Protein AF-A0A3D8I9Q2-F1 (afdb_monomer_lite)

Radius of gyration: 14.09 Å; chains: 1; bounding box: 43×16×36 Å

Foldseek 3Di:
DPQQAAPPPRHTPPDQQQFEADLVRDGHSRHGNQQHHNNDGPPPQDPVNVCVVVVVPVVD

Sequence (60 aa):
MQNTICQSCGMPLTSKEQMGLEKDGSASVDYCKYCYERGEFIHKVSMQEYIEMCSLYGAQ

pLDDT: mean 82.98, std 12.6, range [44.47, 95.12]

Secondary structure (DSSP, 8-state):
----B-TTT--B--SGGGEEE-TTSPEEEEEETTTEETTEES----HHHHHHHHHTTTT-

InterPro domains:
  IPR025868 Putative zinc ribbon domain [PF12674] (5-55)

Organism: NCBI:txid60246

Structure (mmCIF, N/CA/C/O backbone):
data_AF-A0A3D8I9Q2-F1
#
_entry.id   AF-A0A3D8I9Q2-F1
#
loop_
_atom_site.group_PDB
_atom_site.id
_atom_site.type_symbol
_atom_site.label_atom_id
_atom_site.label_alt_id
_atom_site.label_comp_id
_atom_site.label_asym_id
_atom_site.label_entity_id
_atom_site.label_seq_id
_atom_site.pdbx_PDB_ins_code
_atom_site.Cartn_x
_atom_site.Cartn_y
_atom_site.Cartn_z
_atom_site.occupancy
_atom_site.B_iso_or_equiv
_atom_site.auth_seq_id
_atom_site.auth_comp_id
_atom_site.auth_asym_id
_atom_site.auth_atom_id
_atom_site.pdbx_PDB_model_num
ATOM 1 N N . MET A 1 1 ? 4.249 -11.750 17.311 1.00 44.47 1 MET A N 1
ATOM 2 C CA . MET A 1 1 ? 4.006 -10.382 16.809 1.00 44.47 1 MET A CA 1
ATOM 3 C C . MET A 1 1 ? 3.693 -10.513 15.334 1.00 44.47 1 MET A C 1
ATOM 5 O O . MET A 1 1 ? 4.556 -10.972 14.597 1.00 44.47 1 MET A O 1
ATOM 9 N N . GLN A 1 2 ? 2.454 -10.254 14.925 1.00 55.09 2 GLN A N 1
ATOM 10 C CA . GLN A 1 2 ? 2.102 -10.268 13.508 1.00 55.09 2 GLN A CA 1
ATOM 11 C C . GLN A 1 2 ? 2.583 -8.930 12.934 1.00 55.09 2 GLN A C 1
ATOM 13 O O . GLN A 1 2 ? 1.945 -7.905 13.144 1.00 55.09 2 GLN A O 1
ATOM 18 N N . ASN A 1 3 ? 3.781 -8.918 12.345 1.00 61.34 3 ASN A N 1
ATOM 19 C CA . ASN A 1 3 ? 4.309 -7.733 11.673 1.00 61.34 3 ASN A CA 1
ATOM 20 C C . ASN A 1 3 ? 3.598 -7.602 10.332 1.00 61.34 3 ASN A C 1
ATOM 22 O O . ASN A 1 3 ? 3.984 -8.238 9.352 1.00 61.34 3 ASN A O 1
ATOM 26 N N . THR A 1 4 ? 2.544 -6.800 10.305 1.00 82.88 4 THR A N 1
ATOM 27 C CA . THR A 1 4 ? 1.896 -6.420 9.058 1.00 82.88 4 THR A CA 1
ATOM 28 C C . THR A 1 4 ? 2.835 -5.476 8.310 1.00 82.88 4 THR A C 1
ATOM 30 O O . THR A 1 4 ? 3.246 -4.449 8.850 1.00 82.88 4 THR A O 1
ATOM 33 N N . ILE A 1 5 ? 3.233 -5.846 7.095 1.00 92.50 5 ILE A N 1
ATOM 34 C CA . ILE A 1 5 ? 4.121 -5.052 6.238 1.00 92.50 5 ILE A CA 1
ATOM 35 C C . ILE A 1 5 ? 3.394 -4.704 4.946 1.00 92.50 5 ILE A C 1
ATOM 37 O O . ILE A 1 5 ? 2.642 -5.522 4.416 1.00 92.50 5 ILE A O 1
ATOM 41 N N . CYS A 1 6 ? 3.648 -3.508 4.421 1.00 93.06 6 CYS A N 1
ATOM 42 C CA . CYS A 1 6 ? 3.151 -3.107 3.116 1.00 93.06 6 CYS A CA 1
ATOM 43 C C . CYS A 1 6 ? 3.753 -4.014 2.035 1.00 93.06 6 CYS A C 1
ATOM 45 O O . CYS A 1 6 ? 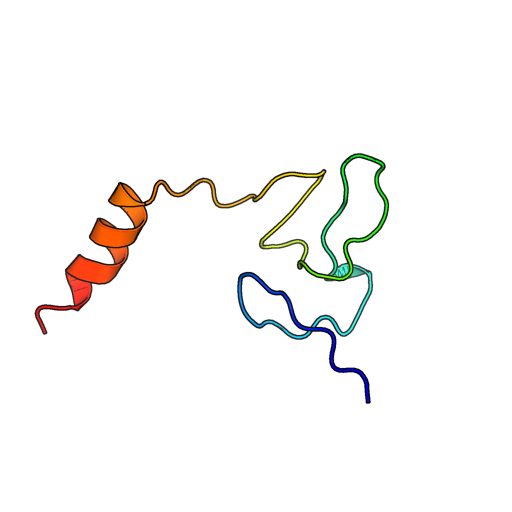4.970 -4.022 1.848 1.00 93.06 6 CYS A O 1
ATOM 47 N N . GLN A 1 7 ? 2.915 -4.725 1.282 1.00 90.56 7 GLN A N 1
ATOM 48 C CA . GLN A 1 7 ? 3.348 -5.637 0.214 1.00 90.56 7 GLN A CA 1
ATOM 49 C C . GLN A 1 7 ? 3.984 -4.910 -0.985 1.00 90.56 7 GLN A C 1
ATOM 51 O O . GLN A 1 7 ? 4.614 -5.546 -1.823 1.00 90.56 7 GLN A O 1
ATOM 56 N N . SER A 1 8 ? 3.838 -3.582 -1.078 1.00 89.19 8 SER A N 1
ATOM 57 C CA . SER A 1 8 ? 4.438 -2.776 -2.150 1.00 89.19 8 SER A CA 1
ATOM 58 C C . SER A 1 8 ? 5.821 -2.223 -1.791 1.00 89.19 8 SER A C 1
ATOM 60 O O . SER A 1 8 ? 6.718 -2.259 -2.626 1.00 89.19 8 SER A O 1
ATOM 62 N N . CYS A 1 9 ? 6.015 -1.721 -0.567 1.00 90.50 9 CYS A N 1
ATOM 63 C CA . CYS A 1 9 ? 7.254 -1.030 -0.177 1.00 90.50 9 CYS A CA 1
ATOM 64 C C . CYS A 1 9 ? 7.973 -1.636 1.035 1.00 90.50 9 CYS A C 1
ATOM 66 O O . CYS A 1 9 ? 8.999 -1.114 1.460 1.00 90.50 9 CYS A O 1
ATOM 68 N N . GLY A 1 10 ? 7.434 -2.700 1.636 1.00 88.81 10 GLY A N 1
ATOM 69 C CA . GLY A 1 10 ? 8.006 -3.355 2.816 1.00 88.81 10 GLY A CA 1
ATOM 70 C C . GLY A 1 10 ? 7.888 -2.557 4.119 1.00 88.81 10 GLY A C 1
ATOM 71 O O . GLY A 1 10 ? 8.371 -3.011 5.155 1.00 88.81 10 GLY A O 1
ATOM 72 N N . MET A 1 11 ? 7.247 -1.382 4.104 1.00 90.88 11 MET A N 1
ATOM 73 C CA . MET A 1 11 ? 7.090 -0.549 5.297 1.00 90.88 11 MET A CA 1
ATOM 74 C C . MET A 1 11 ? 6.215 -1.255 6.352 1.00 90.88 11 MET A C 1
ATOM 76 O O . MET A 1 11 ? 5.121 -1.709 6.011 1.00 90.88 11 MET A O 1
ATOM 80 N N . PRO A 1 12 ? 6.632 -1.310 7.630 1.00 91.62 12 PRO A N 1
ATOM 81 C CA . PRO A 1 12 ? 5.797 -1.824 8.712 1.00 91.62 12 PRO A CA 1
ATOM 82 C C . PRO A 1 12 ? 4.522 -0.988 8.888 1.00 91.62 12 PRO A C 1
ATOM 84 O O . PRO A 1 12 ? 4.585 0.237 8.996 1.00 91.62 12 PRO A O 1
ATOM 87 N N . LEU A 1 13 ? 3.371 -1.652 8.954 1.00 91.69 13 LEU A N 1
ATOM 88 C CA . LEU A 1 13 ? 2.072 -1.049 9.243 1.00 91.69 13 LEU A CA 1
ATOM 89 C C . LEU A 1 13 ? 1.814 -1.134 10.752 1.00 91.69 13 LEU A C 1
ATOM 91 O O . LEU A 1 13 ? 1.207 -2.090 11.235 1.00 91.69 13 LEU A O 1
ATOM 95 N N . THR A 1 14 ? 2.319 -0.158 11.511 1.00 89.06 14 THR A N 1
ATOM 96 C CA . THR A 1 14 ? 2.219 -0.155 12.982 1.00 89.06 14 THR A CA 1
ATOM 97 C C . THR A 1 14 ? 0.977 0.572 13.496 1.00 89.06 14 THR A C 1
ATOM 99 O O . THR A 1 14 ? 0.543 0.308 14.618 1.00 89.06 14 THR A O 1
ATOM 102 N N . SER A 1 15 ? 0.364 1.442 12.686 1.00 88.00 15 SER A N 1
ATOM 103 C CA . SER A 1 15 ? -0.895 2.119 13.008 1.00 88.00 15 SER A CA 1
ATOM 104 C C . SER A 1 15 ? -1.888 2.112 11.841 1.00 88.00 15 SER A C 1
ATOM 106 O O . SER A 1 15 ? -1.514 2.046 10.669 1.00 88.00 15 SER A O 1
ATOM 108 N N . LYS A 1 16 ? -3.185 2.239 12.159 1.00 86.50 16 LYS A N 1
ATOM 109 C CA . LYS A 1 16 ? -4.249 2.366 11.146 1.00 86.50 16 LYS A CA 1
ATOM 110 C C . LYS A 1 16 ? -4.094 3.610 10.266 1.00 86.50 16 LYS A C 1
ATOM 112 O O . LYS A 1 16 ? -4.535 3.606 9.131 1.00 86.50 16 LYS A O 1
ATOM 117 N N . GLU A 1 17 ? -3.443 4.658 10.760 1.00 89.19 17 GLU A N 1
ATOM 118 C CA . GLU A 1 17 ? -3.200 5.897 10.006 1.00 89.19 17 GLU A CA 1
ATOM 119 C C . GLU A 1 17 ? -2.154 5.732 8.897 1.00 89.19 17 GLU A C 1
ATOM 121 O O . GLU A 1 17 ? -2.011 6.606 8.037 1.00 89.19 17 GLU A O 1
ATOM 126 N N . GLN A 1 18 ? -1.380 4.645 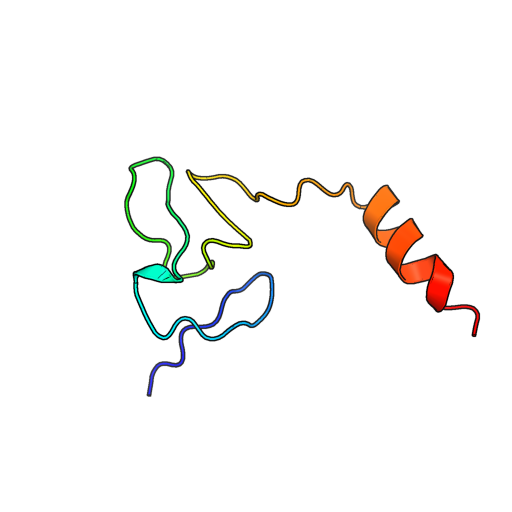8.948 1.00 90.56 18 GLN A N 1
ATOM 127 C CA . GLN A 1 18 ? -0.423 4.273 7.913 1.00 90.56 18 GLN A CA 1
ATOM 128 C C . GLN A 1 18 ? -1.028 3.321 6.886 1.00 90.56 18 GLN A C 1
ATOM 130 O O . GLN A 1 18 ? -0.428 3.147 5.830 1.00 90.56 18 GLN A O 1
ATOM 135 N N . MET A 1 19 ? -2.178 2.711 7.178 1.00 92.94 19 MET A N 1
ATOM 136 C CA . MET A 1 19 ? -2.869 1.789 6.280 1.00 92.94 19 MET A CA 1
ATOM 137 C C . MET A 1 19 ? -3.519 2.553 5.129 1.00 92.94 19 MET A C 1
ATOM 139 O O . MET A 1 19 ? -4.026 3.660 5.310 1.00 92.94 19 MET A O 1
ATOM 143 N N . GLY A 1 20 ? -3.468 1.964 3.937 1.00 93.94 20 GLY A N 1
ATOM 144 C CA . GLY A 1 20 ? -4.172 2.477 2.767 1.00 93.94 20 GLY A CA 1
ATOM 145 C C . GLY A 1 20 ? -5.682 2.372 2.937 1.00 93.94 20 GLY A C 1
ATOM 146 O O . GLY A 1 20 ? -6.169 1.806 3.913 1.00 93.94 20 GLY A O 1
ATOM 147 N N . LEU A 1 21 ? -6.430 2.907 1.976 1.00 95.12 21 LEU A N 1
ATOM 148 C CA . LEU A 1 21 ? -7.888 2.793 1.957 1.00 95.12 21 LEU A CA 1
ATOM 149 C C . LEU A 1 21 ? -8.344 1.938 0.782 1.00 95.12 21 L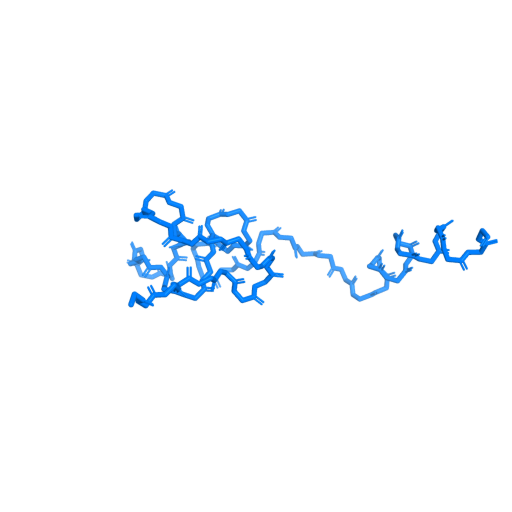EU A C 1
ATOM 151 O O . LEU A 1 21 ? -7.888 2.130 -0.344 1.00 95.12 21 LEU A O 1
ATOM 155 N N . GLU A 1 22 ? -9.283 1.044 1.048 1.00 94.94 22 GLU A N 1
ATOM 156 C CA . GLU A 1 22 ? -10.024 0.305 0.034 1.00 94.94 22 GLU A CA 1
ATOM 157 C C . GLU A 1 22 ? -11.073 1.211 -0.639 1.00 94.94 22 GLU A C 1
ATOM 159 O O . GLU A 1 22 ? -11.331 2.340 -0.203 1.00 94.94 22 GLU A O 1
ATOM 164 N N . LYS A 1 23 ? -11.709 0.736 -1.720 1.00 93.06 23 LYS A N 1
ATOM 165 C CA . LYS A 1 23 ? -12.750 1.513 -2.435 1.00 93.06 23 LYS A CA 1
ATOM 166 C C . LYS A 1 23 ? -13.949 1.879 -1.560 1.00 93.06 23 LYS A C 1
ATOM 168 O O . LYS A 1 23 ? -14.600 2.887 -1.817 1.00 93.06 23 LYS A O 1
ATOM 173 N N . ASP A 1 24 ? -14.250 1.057 -0.563 1.00 92.38 24 ASP A N 1
ATOM 174 C CA . ASP A 1 24 ? -15.348 1.264 0.382 1.00 92.38 24 ASP A CA 1
ATOM 175 C C . ASP A 1 24 ? -14.971 2.189 1.557 1.00 92.38 24 ASP A C 1
ATOM 177 O O . ASP A 1 24 ? -15.819 2.504 2.390 1.00 92.38 24 ASP A O 1
ATOM 181 N N . GLY A 1 25 ? -13.716 2.652 1.617 1.00 89.50 25 GLY A N 1
ATOM 182 C CA . GLY A 1 25 ? -13.194 3.482 2.701 1.00 89.50 25 GLY A CA 1
ATOM 183 C C . GLY A 1 25 ? -12.726 2.698 3.930 1.00 89.50 25 GLY A C 1
ATOM 184 O O . GLY A 1 25 ? -12.357 3.318 4.930 1.00 89.50 25 GLY A O 1
ATOM 185 N N . SER A 1 26 ? -12.717 1.363 3.884 1.00 92.44 26 SER A N 1
ATOM 186 C CA . SER A 1 26 ? -12.086 0.539 4.918 1.00 92.44 26 SER A CA 1
ATOM 187 C C . SER A 1 26 ? -10.554 0.593 4.820 1.00 92.44 26 SER A C 1
ATOM 189 O O . SER A 1 26 ? -9.991 0.953 3.788 1.00 92.44 26 SER A O 1
ATOM 191 N N . ALA A 1 27 ? -9.863 0.287 5.922 1.00 92.12 27 ALA A N 1
ATOM 192 C CA . ALA A 1 27 ? -8.403 0.299 5.963 1.00 92.12 27 ALA A CA 1
ATOM 193 C C . ALA A 1 27 ? -7.824 -0.982 5.347 1.00 92.12 27 ALA A C 1
ATOM 195 O O . ALA A 1 27 ? -8.197 -2.087 5.745 1.00 92.12 27 ALA A O 1
ATOM 196 N N . SER A 1 28 ? -6.870 -0.821 4.436 1.00 92.00 28 SER A N 1
ATOM 197 C CA . SER A 1 28 ? -6.144 -1.915 3.802 1.00 92.00 28 SER A CA 1
ATOM 198 C C . SER A 1 28 ? -5.142 -2.533 4.772 1.00 92.00 28 SER A C 1
ATOM 200 O O . SER A 1 28 ? -4.316 -1.834 5.363 1.00 92.00 28 SER A O 1
ATOM 202 N N . VAL A 1 29 ? -5.190 -3.854 4.930 1.00 90.50 29 VAL A N 1
ATOM 203 C CA . VAL A 1 29 ? -4.248 -4.591 5.789 1.00 90.50 29 VAL A CA 1
ATOM 204 C C . VAL A 1 29 ? -2.934 -4.907 5.081 1.00 90.50 29 VAL A C 1
ATOM 206 O O . VAL A 1 29 ? -1.935 -5.143 5.748 1.00 90.50 29 VAL A O 1
ATOM 209 N N . ASP A 1 30 ? -2.915 -4.864 3.751 1.00 92.00 30 ASP A N 1
ATOM 210 C CA . ASP A 1 30 ? -1.764 -5.286 2.950 1.00 92.00 30 ASP A CA 1
ATOM 211 C C . ASP A 1 30 ? -0.940 -4.109 2.423 1.00 92.00 30 ASP A C 1
ATOM 213 O O . ASP A 1 30 ? 0.226 -4.276 2.057 1.00 92.00 30 ASP A O 1
ATOM 217 N N . TYR A 1 31 ? -1.514 -2.904 2.395 1.00 93.81 31 TYR A N 1
ATO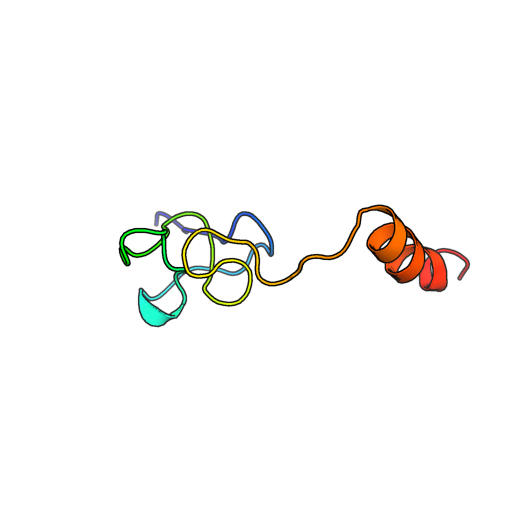M 218 C CA . TYR A 1 31 ? -0.893 -1.740 1.773 1.00 93.81 31 TYR A CA 1
ATOM 219 C C . TYR A 1 31 ? -0.913 -0.512 2.677 1.00 93.81 31 TYR A C 1
ATOM 221 O O . TYR A 1 31 ? -1.850 -0.282 3.438 1.00 93.81 31 TYR A O 1
ATOM 229 N N . CYS A 1 32 ? 0.133 0.310 2.575 1.00 94.06 32 CYS A N 1
ATOM 230 C CA . CYS A 1 32 ? 0.186 1.593 3.262 1.00 94.06 32 CYS A CA 1
ATOM 231 C C . CYS A 1 32 ? -0.471 2.710 2.444 1.00 94.06 32 CYS A C 1
ATOM 233 O O . CYS A 1 32 ? -0.510 2.645 1.214 1.00 94.06 32 CYS A O 1
ATOM 235 N N . LYS A 1 33 ? -0.869 3.793 3.117 1.00 93.25 33 LYS A N 1
ATOM 236 C CA . LYS A 1 33 ? -1.461 4.988 2.494 1.00 93.25 33 LYS A CA 1
ATOM 237 C C . LYS A 1 33 ? -0.558 5.721 1.504 1.00 93.25 33 LYS A C 1
ATOM 239 O O . LYS A 1 33 ? -1.013 6.637 0.841 1.00 93.25 33 LYS A O 1
ATOM 244 N N . TYR A 1 34 ? 0.732 5.394 1.468 1.00 91.50 34 TYR A N 1
ATOM 245 C CA . TYR A 1 34 ? 1.685 5.989 0.530 1.00 91.50 34 TYR A CA 1
ATOM 246 C C . TYR A 1 34 ? 1.779 5.190 -0.771 1.00 91.50 34 TYR A C 1
ATOM 248 O O . TYR A 1 34 ? 2.166 5.730 -1.798 1.00 91.50 34 TYR A O 1
ATOM 256 N N . CYS A 1 35 ? 1.418 3.906 -0.734 1.00 92.19 35 CYS A N 1
ATOM 257 C CA . CYS A 1 35 ? 1.422 3.041 -1.907 1.00 92.19 35 CYS A CA 1
ATOM 258 C C . CYS A 1 35 ? 0.018 2.886 -2.494 1.00 92.19 35 CYS A C 1
ATOM 260 O O . CYS A 1 35 ? -0.109 2.788 -3.713 1.00 92.19 35 CYS A O 1
ATOM 262 N N . TYR A 1 36 ? -1.017 2.880 -1.650 1.00 93.06 36 TYR A N 1
ATOM 263 C CA . TYR A 1 36 ? -2.384 2.528 -2.021 1.00 93.06 36 TYR A CA 1
ATOM 264 C C . TYR A 1 36 ? -3.414 3.423 -1.330 1.00 93.06 36 TYR A C 1
ATOM 266 O O . TYR A 1 36 ? -3.408 3.566 -0.105 1.00 93.06 36 TYR A O 1
ATOM 274 N N . GLU A 1 37 ? -4.328 3.995 -2.107 1.00 92.75 37 GLU A N 1
ATOM 275 C CA . GLU A 1 37 ? -5.415 4.828 -1.604 1.00 92.75 37 GLU A CA 1
ATOM 276 C C . GLU A 1 37 ? -6.682 4.658 -2.452 1.00 92.75 37 GLU A C 1
ATOM 278 O O . GLU A 1 37 ? -6.636 4.628 -3.680 1.00 92.75 37 GLU A O 1
ATOM 283 N N . ARG A 1 38 ? -7.835 4.567 -1.777 1.00 92.19 38 ARG A N 1
ATOM 284 C CA . ARG A 1 38 ? -9.179 4.466 -2.376 1.00 92.19 38 ARG A CA 1
ATOM 285 C C . ARG A 1 38 ? -9.299 3.370 -3.433 1.00 92.19 38 ARG A C 1
ATOM 287 O O . ARG A 1 38 ? -9.991 3.533 -4.439 1.00 92.19 38 ARG A O 1
ATOM 294 N N . GLY A 1 39 ? -8.652 2.236 -3.201 1.00 90.19 39 GLY A N 1
ATOM 295 C CA . GLY A 1 39 ? -8.724 1.120 -4.129 1.00 90.19 39 GLY A CA 1
ATOM 296 C C . GLY A 1 39 ? -7.714 1.143 -5.277 1.00 90.19 39 GLY A C 1
ATOM 297 O O . GLY A 1 39 ? -7.806 0.293 -6.166 1.00 90.19 39 GLY A O 1
ATOM 298 N N . GLU A 1 40 ? -6.805 2.120 -5.315 1.00 91.88 40 GLU A N 1
ATOM 299 C CA . GLU A 1 40 ? -5.837 2.298 -6.397 1.00 91.88 40 GLU A CA 1
ATOM 300 C C . GLU A 1 40 ? -4.416 2.532 -5.871 1.00 91.88 40 GLU A C 1
ATOM 302 O O . GLU A 1 40 ? -4.199 3.167 -4.840 1.00 91.88 40 GLU A O 1
ATOM 307 N N . PHE A 1 41 ? -3.420 2.056 -6.622 1.00 90.06 41 PHE A N 1
ATOM 308 C CA . PHE A 1 41 ? -2.029 2.406 -6.357 1.00 90.06 41 PHE A CA 1
ATOM 309 C C . PHE A 1 41 ? -1.753 3.845 -6.792 1.00 90.06 41 PHE A C 1
ATOM 311 O O . PHE A 1 41 ? -2.066 4.246 -7.916 1.00 90.06 41 PHE A O 1
ATOM 318 N N . ILE A 1 42 ? -1.144 4.609 -5.888 1.00 87.31 42 ILE A N 1
ATOM 319 C CA . ILE A 1 42 ? -0.896 6.048 -6.059 1.00 87.31 42 ILE A CA 1
ATOM 320 C C . ILE A 1 42 ? 0.240 6.268 -7.064 1.00 87.31 42 ILE A C 1
ATOM 322 O O . ILE A 1 42 ? 0.206 7.178 -7.892 1.00 87.31 42 ILE A O 1
ATOM 326 N N . HIS A 1 43 ? 1.230 5.378 -7.037 1.00 77.00 43 HIS A N 1
ATOM 327 C CA . HIS A 1 43 ? 2.327 5.361 -7.991 1.00 77.00 43 HIS A CA 1
ATOM 328 C C . HIS A 1 43 ? 1.932 4.564 -9.236 1.00 77.00 43 HIS A C 1
ATOM 330 O O . HIS A 1 43 ? 2.171 3.362 -9.332 1.00 77.00 43 HIS A O 1
ATOM 336 N N . LYS A 1 44 ? 1.334 5.255 -10.210 1.00 69.88 44 LYS A N 1
ATOM 337 C CA .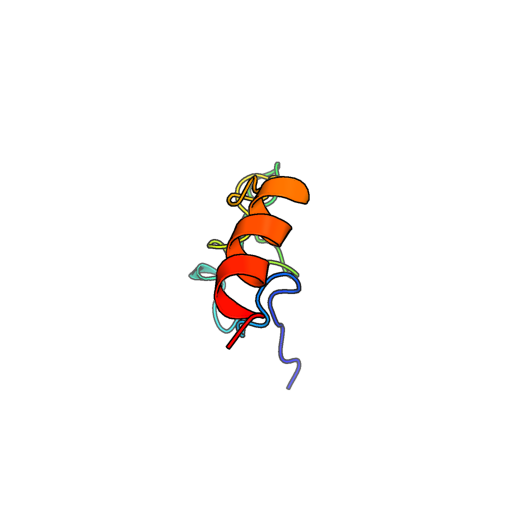 LYS A 1 44 ? 1.060 4.720 -11.552 1.00 69.88 44 LYS A CA 1
ATOM 338 C C . LYS A 1 44 ? 2.302 4.851 -12.431 1.00 69.88 44 LYS A C 1
ATOM 340 O O . LYS A 1 44 ? 2.283 5.555 -13.430 1.00 69.88 44 LYS A O 1
ATOM 345 N N . VAL A 1 45 ? 3.395 4.222 -12.016 1.00 72.94 45 VAL A N 1
ATOM 346 C CA . VAL A 1 45 ? 4.591 4.130 -12.856 1.00 72.94 45 VAL A CA 1
ATOM 347 C C . VAL A 1 45 ? 4.380 2.959 -13.806 1.00 72.94 45 VAL A C 1
ATOM 349 O O . VAL A 1 45 ? 4.096 1.843 -13.359 1.00 72.94 45 VAL A O 1
ATOM 352 N N . SER A 1 46 ? 4.482 3.193 -15.110 1.00 76.19 46 SER A N 1
ATOM 353 C CA . SER A 1 46 ? 4.512 2.088 -16.064 1.00 76.19 46 SER A CA 1
ATOM 354 C C . SER A 1 46 ? 5.770 1.243 -15.844 1.00 76.19 46 SER A C 1
ATOM 356 O O . SER A 1 46 ? 6.795 1.727 -15.365 1.00 76.19 46 SER A O 1
ATOM 358 N N . MET A 1 47 ? 5.728 -0.034 -16.227 1.00 70.81 47 MET A N 1
ATOM 359 C CA . MET A 1 47 ? 6.929 -0.879 -16.170 1.00 70.81 47 MET A CA 1
ATOM 360 C C . MET A 1 47 ? 8.097 -0.262 -16.953 1.00 70.81 47 MET A C 1
ATOM 362 O O . MET A 1 47 ? 9.240 -0.383 -16.529 1.00 70.81 47 MET A O 1
ATOM 366 N N . GLN A 1 48 ? 7.810 0.446 -18.050 1.00 75.94 48 GLN A N 1
ATOM 367 C CA . GLN A 1 48 ? 8.816 1.117 -18.868 1.00 75.94 48 GLN A CA 1
ATOM 368 C C . GLN A 1 48 ? 9.510 2.253 -18.102 1.00 75.94 48 GLN A C 1
ATOM 370 O O . GLN A 1 48 ? 10.734 2.270 -18.013 1.00 75.94 48 GLN A O 1
ATOM 375 N N . GLU A 1 49 ? 8.735 3.138 -17.473 1.00 76.62 49 GLU A N 1
ATOM 376 C CA . GLU A 1 49 ? 9.264 4.229 -16.642 1.00 76.62 49 GLU A CA 1
ATOM 377 C C . GLU A 1 49 ? 10.029 3.693 -15.421 1.00 76.62 49 GLU A C 1
ATOM 379 O O . GLU A 1 49 ? 11.046 4.258 -15.021 1.00 76.62 49 GLU A O 1
ATOM 384 N N . TYR A 1 50 ? 9.586 2.574 -14.838 1.00 75.31 50 TYR A N 1
ATOM 385 C CA . TYR A 1 50 ? 10.293 1.932 -13.728 1.00 75.31 50 TYR A CA 1
ATOM 386 C C . TYR A 1 50 ? 11.654 1.368 -14.164 1.00 75.31 50 TYR A C 1
ATOM 388 O O . TYR A 1 50 ? 12.657 1.566 -13.475 1.00 75.31 50 TYR A O 1
ATOM 396 N N . ILE A 1 51 ? 11.713 0.718 -15.334 1.00 76.25 51 ILE A N 1
ATOM 397 C CA . ILE A 1 51 ? 12.967 0.246 -15.937 1.00 76.25 51 ILE A CA 1
ATOM 398 C C . ILE A 1 51 ? 13.903 1.425 -16.203 1.00 76.25 51 ILE A C 1
ATOM 400 O O . ILE A 1 51 ? 15.080 1.338 -15.869 1.00 76.25 51 ILE A O 1
ATOM 404 N N . GLU A 1 52 ? 13.412 2.532 -16.755 1.00 77.56 52 GLU A N 1
ATOM 405 C CA . GLU A 1 52 ? 14.225 3.730 -16.995 1.00 77.56 52 GLU A CA 1
ATOM 406 C C . GLU A 1 52 ? 14.802 4.290 -15.687 1.00 77.56 52 GLU A C 1
ATOM 408 O O . GLU A 1 52 ? 16.017 4.461 -15.582 1.00 77.56 52 GLU A O 1
ATOM 413 N N . MET A 1 53 ? 13.980 4.460 -14.646 1.00 70.62 53 MET A N 1
ATOM 414 C CA . MET A 1 53 ? 14.444 4.943 -13.337 1.00 70.62 53 MET A CA 1
ATOM 415 C C . MET A 1 53 ? 15.504 4.037 -12.695 1.00 70.62 53 MET A C 1
ATOM 417 O O . MET A 1 53 ? 16.484 4.538 -12.145 1.00 70.62 53 MET A O 1
ATOM 421 N N . CYS A 1 54 ? 15.332 2.714 -12.751 1.00 69.88 54 CYS A N 1
ATOM 422 C CA . CYS A 1 54 ? 16.287 1.773 -12.159 1.00 69.88 54 CYS A CA 1
ATOM 423 C C . CYS A 1 54 ? 17.535 1.554 -13.034 1.00 69.88 54 CYS A C 1
ATOM 425 O O . CYS A 1 54 ? 18.627 1.343 -12.505 1.00 69.88 54 CYS A O 1
ATOM 427 N N . SER A 1 55 ? 17.400 1.615 -14.362 1.00 71.75 55 SER A N 1
ATOM 428 C CA . SER A 1 55 ? 18.500 1.384 -15.312 1.00 71.75 55 SER A CA 1
ATOM 429 C C . SER A 1 55 ? 19.481 2.550 -15.401 1.00 71.75 55 SER A C 1
ATOM 431 O O . SER A 1 55 ? 20.662 2.307 -15.642 1.00 71.75 55 SER A O 1
ATOM 433 N N . LEU A 1 56 ? 19.040 3.785 -15.119 1.00 61.34 56 LEU A N 1
ATOM 434 C CA . LEU A 1 56 ? 19.916 4.964 -15.049 1.00 61.34 56 LEU A CA 1
ATOM 435 C C . LEU A 1 56 ? 21.069 4.790 -14.045 1.00 61.34 56 LEU A C 1
ATOM 437 O O . LEU A 1 56 ? 22.137 5.365 -14.239 1.00 61.34 56 LEU A O 1
ATOM 441 N N . TYR A 1 57 ? 20.881 3.968 -13.008 1.00 63.03 57 TYR A N 1
ATOM 442 C CA . TYR A 1 57 ? 21.887 3.703 -11.973 1.00 63.03 57 TYR A CA 1
ATOM 443 C C . TYR A 1 57 ? 22.525 2.306 -12.066 1.00 63.03 57 TYR A C 1
ATOM 445 O O . TYR A 1 57 ? 23.451 2.010 -11.317 1.00 63.03 57 TYR A O 1
ATOM 453 N N . GLY A 1 58 ? 22.055 1.444 -12.977 1.00 59.94 58 GLY A N 1
ATOM 454 C CA . GLY A 1 58 ? 22.551 0.071 -13.153 1.00 59.94 58 GLY A CA 1
ATOM 455 C C . GLY A 1 58 ? 23.811 -0.055 -14.017 1.00 59.94 58 GLY A C 1
ATOM 456 O O . GLY A 1 58 ? 24.329 -1.157 -14.171 1.00 59.94 58 GLY A O 1
ATOM 457 N N . ALA A 1 59 ? 24.293 1.052 -14.589 1.00 60.56 59 ALA A N 1
ATOM 458 C CA . ALA A 1 59 ? 25.510 1.108 -15.402 1.00 60.56 59 ALA A CA 1
ATOM 459 C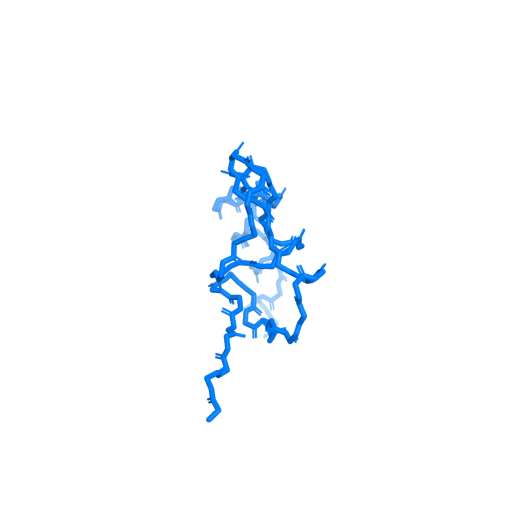 C . ALA A 1 59 ? 26.752 1.603 -14.629 1.00 60.56 59 ALA A C 1
ATOM 461 O O . ALA A 1 59 ? 27.754 1.936 -15.264 1.00 60.56 59 ALA A O 1
ATOM 462 N N . GLN A 1 60 ? 26.685 1.697 -13.293 1.00 53.91 60 GLN A N 1
ATOM 463 C CA . GLN A 1 60 ? 27.796 2.170 -12.459 1.00 53.91 60 GLN A CA 1
ATOM 464 C C . GLN A 1 60 ? 28.792 1.068 -12.103 1.00 53.91 60 GLN A C 1
ATOM 466 O O . GLN A 1 60 ? 28.350 -0.032 -11.702 1.00 53.91 60 GLN A O 1
#